Protein AF-A0A388NPX2-F1 (afdb_monomer)

Radius of gyration: 22.0 Å; Cα contacts (8 Å, |Δi|>4): 100; chains: 1; bounding box: 51×42×53 Å

pLDDT: mean 92.97, std 11.71, range [46.03, 98.62]

Mean predicted aligned error: 5.59 Å

Structure (mmCIF, N/CA/C/O backbone):
data_AF-A0A388NPX2-F1
#
_entry.id   AF-A0A388NPX2-F1
#
loop_
_atom_site.group_PDB
_atom_site.id
_atom_site.type_symbol
_atom_site.label_atom_id
_atom_site.label_alt_id
_atom_site.label_comp_id
_atom_site.label_asym_id
_atom_site.label_entity_id
_atom_site.label_seq_id
_atom_site.pdbx_PDB_ins_code
_atom_site.Cartn_x
_atom_site.Cartn_y
_atom_site.Cartn_z
_atom_site.occupancy
_atom_site.B_iso_or_equiv
_atom_site.auth_seq_id
_atom_site.auth_comp_id
_atom_site.auth_asym_id
_atom_site.auth_atom_id
_atom_site.pdbx_PDB_model_num
ATOM 1 N N . MET A 1 1 ? 9.042 -0.544 -9.338 1.00 47.56 1 MET A N 1
ATOM 2 C CA . MET A 1 1 ? 9.458 0.634 -10.105 1.00 47.56 1 MET A CA 1
ATOM 3 C C . MET A 1 1 ? 9.085 1.905 -9.338 1.00 47.56 1 MET A C 1
ATOM 5 O O . MET A 1 1 ? 7.945 2.338 -9.396 1.00 47.56 1 MET A O 1
ATOM 9 N N . GLY A 1 2 ? 10.019 2.523 -8.603 1.00 46.03 2 GLY A N 1
ATOM 10 C CA . GLY A 1 2 ? 9.778 3.854 -8.031 1.00 46.03 2 GLY A CA 1
ATOM 11 C C . GLY A 1 2 ? 9.658 4.872 -9.164 1.00 46.03 2 GLY A C 1
ATOM 12 O O . GLY A 1 2 ? 10.669 5.270 -9.733 1.00 46.03 2 GLY A O 1
ATOM 13 N N . ALA A 1 3 ? 8.434 5.226 -9.555 1.00 52.19 3 ALA A N 1
ATOM 14 C CA . ALA A 1 3 ? 8.200 6.107 -10.690 1.00 52.19 3 ALA A CA 1
ATOM 15 C C . ALA A 1 3 ? 8.888 7.461 -10.465 1.00 52.19 3 ALA A C 1
ATOM 17 O O . ALA A 1 3 ? 8.664 8.119 -9.443 1.00 52.19 3 ALA A O 1
ATOM 18 N N . VAL A 1 4 ? 9.705 7.904 -11.424 1.00 54.44 4 VAL A N 1
ATOM 19 C CA . VAL A 1 4 ? 10.151 9.298 -11.458 1.00 54.44 4 VAL A CA 1
ATOM 20 C C . VAL A 1 4 ? 8.916 10.187 -11.496 1.00 54.44 4 VAL A C 1
ATOM 22 O O . VAL A 1 4 ? 8.100 10.118 -12.415 1.00 54.44 4 VAL A O 1
ATOM 25 N N . ARG A 1 5 ? 8.740 10.959 -10.418 1.00 55.62 5 ARG A N 1
ATOM 26 C CA . ARG A 1 5 ? 7.514 11.707 -10.150 1.00 55.62 5 ARG A CA 1
ATOM 27 C C . ARG A 1 5 ? 7.405 12.854 -11.144 1.00 55.62 5 ARG A C 1
ATOM 29 O O . ARG A 1 5 ? 8.142 13.829 -11.062 1.00 55.62 5 ARG A O 1
ATOM 36 N N . SER A 1 6 ? 6.443 12.744 -12.050 1.00 64.62 6 SER A N 1
ATOM 37 C CA . SER A 1 6 ? 6.045 13.804 -12.97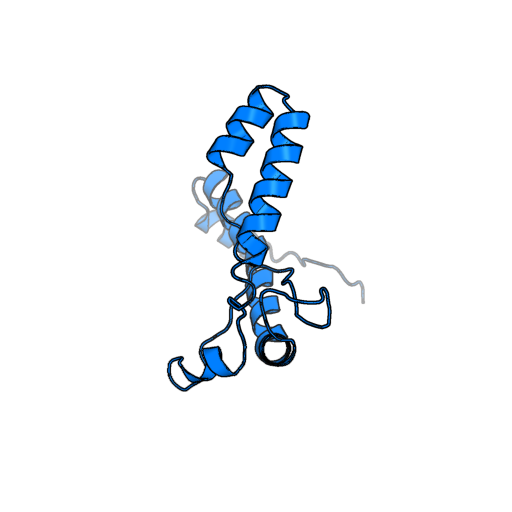5 1.00 64.62 6 SER A CA 1
ATOM 38 C C . SER A 1 6 ? 5.010 14.762 -12.378 1.00 64.62 6 SER A C 1
ATOM 40 O O . SER A 1 6 ? 4.482 15.606 -13.093 1.00 64.62 6 SER A O 1
ATOM 42 N N . ASP A 1 7 ? 4.717 14.642 -11.081 1.00 66.56 7 ASP A N 1
ATOM 43 C CA . ASP A 1 7 ? 3.504 15.156 -10.434 1.00 66.56 7 ASP A CA 1
ATOM 44 C C . ASP A 1 7 ? 3.234 16.652 -10.698 1.00 66.56 7 ASP A C 1
ATOM 46 O O . ASP A 1 7 ? 2.123 17.032 -11.071 1.00 66.56 7 ASP A O 1
ATOM 50 N N . GLY A 1 8 ? 4.274 17.495 -10.648 1.00 82.44 8 GLY A N 1
ATOM 51 C CA . GLY A 1 8 ? 4.169 18.920 -10.994 1.00 82.44 8 GLY A CA 1
ATOM 52 C C . GLY A 1 8 ? 3.805 19.162 -12.466 1.00 82.44 8 GLY A C 1
ATOM 53 O O . GLY A 1 8 ? 2.781 19.777 -12.759 1.00 82.44 8 GLY A O 1
ATOM 54 N N . ARG A 1 9 ? 4.592 18.606 -13.402 1.00 90.44 9 ARG A N 1
ATOM 55 C CA . ARG A 1 9 ? 4.355 18.731 -14.856 1.00 90.44 9 ARG A CA 1
ATOM 56 C C . ARG A 1 9 ? 3.014 18.120 -15.266 1.00 90.44 9 ARG A C 1
ATOM 58 O O . ARG A 1 9 ? 2.281 18.707 -16.055 1.00 90.44 9 ARG A O 1
ATOM 65 N N . ARG A 1 10 ? 2.661 16.960 -14.710 1.00 92.19 10 ARG A N 1
ATOM 66 C CA . ARG A 1 10 ? 1.390 16.283 -14.983 1.00 92.19 10 ARG A CA 1
ATOM 67 C C . ARG A 1 10 ? 0.206 17.122 -14.508 1.00 92.19 10 ARG A C 1
ATOM 69 O O . ARG A 1 10 ? -0.778 17.219 -15.231 1.00 92.19 10 ARG A O 1
ATOM 76 N N . THR A 1 11 ? 0.301 17.745 -13.332 1.00 92.12 11 THR A N 1
ATOM 77 C CA . THR A 1 11 ? -0.750 18.631 -12.807 1.00 92.12 11 THR A CA 1
ATOM 78 C C . THR A 1 11 ? -0.966 19.846 -13.707 1.00 92.12 11 THR A C 1
ATOM 80 O O . THR A 1 11 ? -2.108 20.208 -13.979 1.00 92.12 11 THR A O 1
ATOM 83 N N . GLU A 1 12 ? 0.106 20.469 -14.199 1.00 94.25 12 GLU A N 1
ATOM 84 C CA . GLU A 1 12 ? 0.007 21.602 -15.127 1.00 94.25 12 GLU A CA 1
ATOM 85 C C . GLU A 1 12 ? -0.653 21.217 -16.452 1.00 94.25 12 GLU A C 1
ATOM 87 O O . GLU A 1 12 ? -1.536 21.934 -16.919 1.00 94.25 12 GLU A O 1
ATOM 92 N N . LEU A 1 13 ? -0.255 20.084 -17.038 1.00 95.25 13 LEU A N 1
ATOM 93 C CA . LEU A 1 13 ? -0.843 19.580 -18.280 1.00 95.25 13 LEU A CA 1
ATOM 94 C C . LEU A 1 13 ? -2.316 19.206 -18.089 1.00 95.25 13 LEU A C 1
ATOM 96 O O . LEU A 1 13 ? -3.151 19.574 -18.908 1.00 95.25 13 LEU A O 1
ATOM 100 N N . LEU A 1 14 ? -2.654 18.563 -16.965 1.00 94.25 14 LEU A N 1
ATOM 101 C CA . LEU A 1 14 ? -4.034 18.216 -16.627 1.00 94.25 14 LEU A CA 1
ATOM 102 C C . LEU A 1 14 ? -4.914 19.460 -16.457 1.00 94.25 14 LEU A C 1
ATOM 104 O O . LEU A 1 14 ? -6.032 19.489 -16.953 1.00 94.25 14 LEU A O 1
ATOM 108 N N . ARG A 1 15 ? -4.413 20.514 -15.798 1.00 95.56 15 ARG A N 1
ATOM 109 C CA . ARG A 1 15 ? -5.142 21.789 -15.651 1.00 95.56 15 ARG A CA 1
ATOM 110 C C . ARG A 1 15 ? -5.381 22.505 -16.980 1.00 95.56 15 ARG A C 1
ATOM 112 O O . ARG A 1 15 ? -6.292 23.322 -17.058 1.00 95.56 15 ARG A O 1
ATOM 119 N N . LYS A 1 16 ? -4.554 22.230 -17.990 1.00 97.06 16 LYS A N 1
ATOM 120 C CA . LYS A 1 16 ? -4.680 22.759 -19.354 1.00 97.06 16 LYS A CA 1
ATOM 121 C C . LYS A 1 16 ? -5.488 21.846 -20.282 1.00 97.06 16 LYS A C 1
ATOM 123 O O . LYS A 1 16 ? -5.598 22.170 -21.457 1.00 97.06 16 LYS A O 1
ATOM 128 N N . ASP A 1 17 ? -6.009 20.728 -19.772 1.00 96.81 17 ASP A N 1
ATOM 129 C CA . ASP A 1 17 ? -6.677 19.681 -20.557 1.00 96.81 17 ASP A CA 1
ATOM 130 C C . ASP A 1 17 ? -5.800 19.122 -21.704 1.00 96.81 17 ASP A C 1
ATOM 132 O O . ASP A 1 17 ? -6.275 18.665 -22.742 1.00 96.81 17 ASP A O 1
ATOM 136 N N . ASP A 1 18 ? -4.471 19.160 -21.528 1.00 97.31 18 ASP A N 1
ATOM 137 C CA . ASP A 1 18 ? -3.505 18.747 -22.547 1.00 97.31 18 ASP A CA 1
ATOM 138 C C . ASP A 1 18 ? -3.226 17.239 -22.476 1.00 97.31 18 ASP A C 1
ATOM 140 O O . ASP A 1 18 ? -2.218 16.765 -21.938 1.00 97.31 18 ASP A O 1
ATOM 144 N N . HIS A 1 19 ? -4.144 16.460 -23.043 1.00 95.69 19 HIS A N 1
ATOM 145 C CA . HIS A 1 19 ? -4.017 15.005 -23.115 1.00 95.69 19 HIS A CA 1
ATOM 146 C C . HIS A 1 19 ? -2.814 14.536 -23.947 1.00 95.69 19 HIS A C 1
ATOM 148 O O . HIS A 1 19 ? -2.214 13.502 -23.638 1.00 95.69 19 HIS A O 1
ATOM 154 N N . ALA A 1 20 ? -2.439 15.283 -24.990 1.00 97.31 20 ALA A N 1
ATOM 155 C CA . ALA A 1 20 ? -1.292 14.944 -25.829 1.00 97.31 20 ALA A CA 1
ATOM 156 C C . ALA A 1 20 ? 0.020 15.108 -25.049 1.00 97.31 20 ALA A C 1
ATOM 158 O O . ALA A 1 20 ? 0.867 14.209 -25.058 1.00 97.31 20 ALA A O 1
ATOM 159 N N . GLY A 1 21 ? 0.147 16.210 -24.309 1.00 95.75 21 GLY A N 1
ATOM 160 C CA . GLY A 1 21 ? 1.261 16.467 -23.409 1.00 95.75 21 GLY A CA 1
ATOM 161 C C . GLY A 1 21 ? 1.378 15.412 -22.312 1.00 95.75 21 GLY A C 1
ATOM 162 O O . GLY A 1 21 ? 2.481 14.928 -22.055 1.00 95.75 21 GLY A O 1
ATOM 163 N N . ILE A 1 22 ? 0.260 14.987 -21.706 1.00 95.62 22 ILE A N 1
ATOM 164 C CA . ILE A 1 22 ? 0.258 13.907 -20.700 1.00 95.62 22 ILE A CA 1
ATOM 165 C C . ILE A 1 22 ? 0.788 12.606 -21.305 1.00 95.62 22 ILE A C 1
ATOM 167 O O . ILE A 1 22 ? 1.674 11.984 -20.722 1.00 95.62 22 ILE A O 1
ATOM 171 N N . LYS A 1 23 ? 0.319 12.221 -22.497 1.00 95.81 23 LYS A N 1
ATOM 172 C CA . LYS A 1 23 ? 0.788 11.001 -23.166 1.00 95.81 23 LYS A CA 1
ATOM 173 C C . LYS A 1 23 ? 2.285 11.061 -23.479 1.00 95.81 23 LYS A C 1
ATOM 175 O O . LYS A 1 23 ? 2.992 10.074 -23.287 1.00 95.81 23 LYS A O 1
ATOM 180 N N . SER A 1 24 ? 2.780 12.212 -23.935 1.00 96.12 24 SER A N 1
ATOM 181 C CA . SER A 1 24 ? 4.213 12.410 -24.186 1.00 96.12 24 SER A CA 1
ATOM 182 C C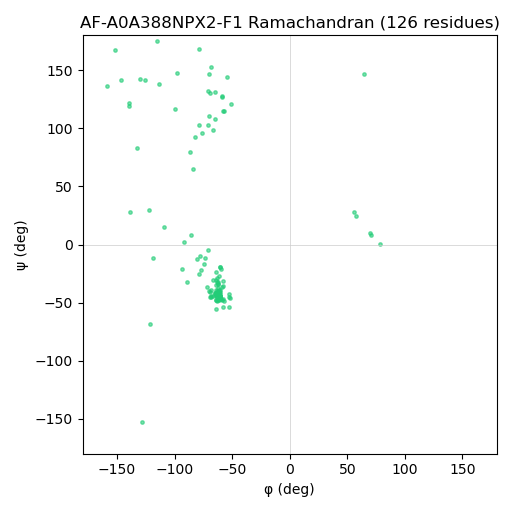 . SER A 1 24 ? 5.034 12.307 -22.898 1.00 96.12 24 SER A C 1
ATOM 184 O O . SER A 1 24 ? 6.078 11.656 -22.880 1.00 96.12 24 SER A O 1
ATOM 186 N N . LEU A 1 25 ? 4.553 12.919 -21.815 1.00 95.06 25 LEU A N 1
ATOM 187 C CA . LEU A 1 25 ? 5.183 12.868 -20.499 1.00 95.06 25 LEU A CA 1
ATOM 188 C C . LEU A 1 25 ? 5.221 11.439 -19.942 1.00 95.06 25 LEU A C 1
ATOM 190 O O . LEU A 1 25 ? 6.230 11.026 -19.378 1.00 95.06 25 LEU A O 1
ATOM 194 N N . GLU A 1 26 ? 4.155 10.660 -20.125 1.00 94.38 26 GLU A N 1
ATOM 195 C CA . GLU A 1 26 ? 4.117 9.253 -19.716 1.00 94.38 26 GLU A CA 1
ATOM 196 C C . GLU A 1 26 ? 5.181 8.417 -20.439 1.00 94.38 26 GLU A C 1
ATOM 198 O O . GLU A 1 26 ? 5.871 7.627 -19.794 1.00 94.38 26 GLU A O 1
ATOM 203 N N . GLN A 1 27 ? 5.382 8.622 -21.747 1.00 95.62 27 GLN A N 1
ATOM 204 C CA . GLN A 1 27 ? 6.441 7.931 -22.496 1.00 95.62 27 GLN A CA 1
ATOM 205 C C . GLN A 1 27 ? 7.844 8.313 -22.006 1.00 95.62 27 GLN A C 1
ATOM 207 O O . GLN A 1 27 ? 8.694 7.438 -21.832 1.00 95.62 27 GLN A O 1
ATOM 212 N N . GLU A 1 28 ? 8.075 9.598 -21.724 1.00 94.81 28 GLU A N 1
ATOM 213 C CA . GLU A 1 28 ? 9.326 10.089 -21.130 1.00 94.81 28 GLU A CA 1
ATOM 214 C C . GLU A 1 28 ? 9.598 9.406 -19.777 1.00 94.81 28 GLU A C 1
ATOM 216 O O . GLU A 1 28 ? 10.690 8.881 -19.539 1.00 94.81 28 GLU A O 1
ATOM 221 N N . CYS A 1 29 ? 8.585 9.341 -18.908 1.00 94.38 29 CYS A N 1
ATOM 222 C CA . CYS A 1 29 ? 8.681 8.684 -17.609 1.00 94.38 29 CYS A CA 1
ATOM 223 C C . CYS A 1 29 ? 8.961 7.182 -17.731 1.00 94.38 29 CYS A C 1
ATOM 225 O O . CYS A 1 29 ? 9.813 6.668 -17.007 1.00 94.38 29 CYS A O 1
ATOM 227 N N . LEU A 1 30 ? 8.286 6.475 -18.643 1.00 93.12 30 LEU A N 1
ATOM 228 C CA . LEU A 1 30 ? 8.515 5.047 -18.879 1.00 93.12 30 LEU A CA 1
ATOM 229 C C . LEU A 1 30 ? 9.949 4.777 -19.347 1.00 93.12 30 LEU A C 1
ATOM 231 O O . LEU A 1 30 ? 10.624 3.914 -18.782 1.00 93.12 30 LEU A O 1
ATOM 235 N N . ALA A 1 31 ? 10.435 5.548 -20.323 1.00 94.44 31 ALA A N 1
ATOM 236 C CA . ALA A 1 31 ? 11.801 5.433 -20.825 1.00 94.44 31 ALA A CA 1
ATOM 237 C C . ALA A 1 31 ? 12.833 5.700 -19.722 1.00 94.44 31 ALA A C 1
ATOM 239 O O . ALA A 1 31 ? 13.829 4.984 -19.605 1.00 94.44 31 ALA A O 1
ATOM 240 N N . ASN A 1 32 ? 12.583 6.696 -18.871 1.00 93.56 32 ASN A N 1
ATOM 241 C CA . ASN A 1 32 ? 13.480 6.989 -17.768 1.00 93.56 32 ASN A CA 1
ATOM 242 C C . ASN A 1 32 ? 13.460 5.897 -16.684 1.00 93.56 32 ASN A C 1
ATOM 244 O O . ASN A 1 32 ? 14.522 5.464 -16.242 1.00 93.56 32 ASN A O 1
ATOM 248 N N . ASN A 1 33 ? 12.282 5.412 -16.284 1.00 92.62 33 ASN A N 1
ATOM 249 C CA . ASN A 1 33 ? 12.152 4.357 -15.275 1.00 92.62 33 ASN A CA 1
ATOM 250 C C . ASN A 1 33 ? 12.819 3.045 -15.729 1.00 92.62 33 ASN A C 1
ATOM 252 O O . ASN A 1 33 ? 13.433 2.350 -14.919 1.00 92.62 33 ASN A O 1
ATOM 256 N N . ALA A 1 34 ? 12.784 2.742 -17.032 1.00 93.19 34 ALA A N 1
ATOM 257 C CA . ALA A 1 34 ? 13.433 1.565 -17.608 1.00 93.19 34 ALA A CA 1
ATOM 258 C C . ALA A 1 34 ? 14.964 1.534 -17.415 1.00 93.19 34 ALA A C 1
ATOM 260 O O . ALA A 1 34 ? 15.561 0.460 -17.492 1.00 93.19 34 ALA A O 1
ATOM 261 N N . ARG A 1 35 ? 15.604 2.676 -17.128 1.00 94.81 35 ARG A N 1
ATOM 262 C CA . ARG A 1 35 ? 17.047 2.765 -16.833 1.00 94.81 35 ARG A CA 1
ATOM 263 C C . ARG A 1 35 ? 17.411 2.233 -15.443 1.00 94.81 35 ARG A C 1
ATOM 265 O O . ARG A 1 35 ? 18.580 1.962 -15.196 1.00 94.81 35 ARG A O 1
ATOM 272 N N . PHE A 1 36 ? 16.430 2.086 -14.552 1.00 94.88 36 PHE A N 1
ATOM 273 C CA . PHE A 1 36 ? 16.623 1.754 -13.135 1.00 94.88 36 PHE A CA 1
ATOM 274 C C . PHE A 1 36 ? 15.895 0.468 -12.728 1.00 94.88 36 PHE A C 1
ATOM 276 O O . PHE A 1 36 ? 15.476 0.310 -11.586 1.00 94.88 36 PHE A O 1
ATOM 283 N N . LYS A 1 37 ? 15.733 -0.479 -13.658 1.00 93.06 37 LYS A N 1
ATOM 284 C CA . LYS A 1 37 ? 15.068 -1.771 -13.400 1.00 93.06 37 LYS A CA 1
ATOM 285 C C . LYS A 1 37 ? 15.739 -2.612 -12.312 1.00 93.06 37 LYS A C 1
ATOM 287 O O . LYS A 1 37 ? 15.095 -3.459 -11.715 1.00 93.06 37 LYS A O 1
ATOM 292 N N . ASN A 1 38 ? 17.012 -2.353 -12.019 1.00 93.25 38 ASN A N 1
ATOM 293 C CA . ASN A 1 38 ? 17.739 -2.984 -10.919 1.00 93.25 38 ASN A CA 1
ATOM 294 C C . ASN A 1 38 ? 17.279 -2.516 -9.521 1.00 93.25 38 ASN A C 1
ATOM 296 O O . ASN A 1 38 ? 17.774 -3.030 -8.521 1.00 93.25 38 ASN A O 1
ATOM 300 N N . TRP A 1 39 ? 16.366 -1.543 -9.429 1.00 96.12 39 TRP A N 1
ATOM 301 C CA . TRP A 1 39 ? 15.771 -1.078 -8.173 1.00 96.12 39 TRP A CA 1
ATOM 302 C C . TRP A 1 39 ? 14.598 -1.973 -7.764 1.00 96.12 39 TRP A C 1
ATOM 304 O O . TRP A 1 39 ? 13.442 -1.549 -7.709 1.00 96.12 39 TRP A O 1
ATOM 314 N N . GLU A 1 40 ? 14.931 -3.224 -7.473 1.00 97.38 40 GLU A N 1
ATOM 315 C CA . GLU A 1 40 ? 14.019 -4.250 -6.983 1.00 97.38 40 GLU A CA 1
ATOM 316 C C . GLU A 1 40 ? 14.397 -4.632 -5.546 1.00 97.38 40 GLU A C 1
ATOM 318 O O . GLU A 1 40 ? 15.573 -4.798 -5.212 1.00 97.38 40 GLU A O 1
ATOM 323 N N . CYS A 1 41 ? 13.399 -4.807 -4.684 1.00 97.88 41 CYS A N 1
ATOM 324 C CA . CYS A 1 41 ? 13.578 -5.419 -3.377 1.00 97.88 41 CYS A CA 1
ATOM 325 C C . CYS A 1 41 ? 13.712 -6.942 -3.535 1.00 97.88 41 CYS A C 1
ATOM 327 O O . CYS A 1 41 ? 12.723 -7.666 -3.632 1.00 97.88 41 CYS A O 1
ATOM 329 N N . ASN A 1 42 ? 14.952 -7.426 -3.582 1.00 97.75 42 ASN A N 1
ATOM 330 C CA . ASN A 1 42 ? 15.275 -8.848 -3.703 1.00 97.75 42 ASN A CA 1
ATOM 331 C C . ASN A 1 42 ? 16.012 -9.379 -2.458 1.00 97.75 42 ASN A C 1
ATOM 333 O O . ASN A 1 42 ? 16.381 -8.625 -1.553 1.00 97.75 42 ASN A O 1
ATOM 337 N N . ALA A 1 43 ? 16.266 -10.690 -2.416 1.00 97.19 43 ALA A N 1
ATOM 338 C CA . ALA A 1 43 ? 16.959 -11.338 -1.301 1.00 97.19 43 ALA A CA 1
ATOM 339 C C . ALA A 1 43 ? 18.364 -10.763 -1.024 1.00 97.19 43 ALA A C 1
ATOM 341 O O . ALA A 1 43 ? 18.809 -10.745 0.123 1.00 97.19 43 ALA A O 1
ATOM 342 N N . GLY A 1 44 ? 19.069 -10.277 -2.052 1.00 97.38 44 GLY A N 1
ATOM 343 C CA . GLY A 1 44 ? 20.344 -9.573 -1.906 1.00 97.38 44 GLY A CA 1
ATOM 344 C C . GLY A 1 44 ? 20.201 -8.290 -1.100 1.00 97.38 44 GLY A C 1
ATOM 345 O O . GLY A 1 44 ? 20.939 -8.098 -0.135 1.00 97.38 44 GLY A O 1
ATOM 346 N N . ASN A 1 45 ? 19.206 -7.470 -1.433 1.00 96.94 45 ASN A N 1
ATOM 347 C CA . ASN A 1 45 ? 18.888 -6.253 -0.693 1.00 96.94 45 ASN A CA 1
ATOM 348 C C . ASN A 1 45 ? 18.495 -6.576 0.756 1.00 96.94 45 ASN A C 1
ATOM 350 O O . ASN A 1 45 ? 18.986 -5.930 1.680 1.00 96.94 45 ASN A O 1
ATOM 354 N N . MET A 1 46 ? 17.663 -7.604 0.969 1.00 98.12 46 MET A N 1
ATOM 355 C CA . MET A 1 46 ? 17.202 -7.988 2.309 1.00 98.12 46 MET A CA 1
ATOM 356 C C . MET A 1 46 ? 18.351 -8.416 3.229 1.00 98.12 46 MET A C 1
ATOM 358 O O . MET A 1 46 ? 18.362 -8.030 4.397 1.00 98.12 46 MET A O 1
ATOM 362 N N . ARG A 1 47 ? 19.374 -9.112 2.710 1.00 98.06 47 ARG A N 1
ATOM 363 C CA . ARG A 1 47 ? 20.569 -9.498 3.489 1.00 98.06 47 ARG A CA 1
ATOM 364 C C . ARG A 1 47 ? 21.366 -8.313 4.036 1.00 98.06 47 ARG A C 1
ATOM 366 O O . ARG A 1 47 ? 22.026 -8.462 5.058 1.00 98.06 47 ARG A O 1
ATOM 373 N N . LEU A 1 48 ? 21.311 -7.155 3.377 1.00 98.19 48 LEU A N 1
ATOM 374 C CA . LEU A 1 48 ? 22.006 -5.940 3.820 1.00 98.19 48 LEU A CA 1
ATOM 375 C C . LEU A 1 48 ? 21.282 -5.227 4.971 1.00 98.19 48 LEU A C 1
ATOM 377 O O . LEU A 1 48 ? 21.813 -4.283 5.554 1.00 98.19 48 LEU A O 1
ATOM 381 N N . THR A 1 49 ? 20.060 -5.648 5.289 1.00 98.38 49 THR A N 1
ATOM 382 C CA . THR A 1 49 ? 19.265 -5.046 6.357 1.00 98.38 49 THR A CA 1
ATOM 383 C C . THR A 1 49 ? 19.703 -5.541 7.737 1.00 98.38 49 THR A C 1
ATOM 385 O O . THR A 1 49 ? 20.461 -6.503 7.873 1.00 98.38 49 THR A O 1
ATOM 388 N N . LYS A 1 50 ? 19.224 -4.889 8.804 1.00 97.88 50 LYS A N 1
ATOM 389 C CA . LYS A 1 50 ? 19.532 -5.292 10.182 1.00 97.88 50 LYS A CA 1
ATOM 390 C C . LYS A 1 50 ? 19.093 -6.741 10.421 1.00 97.88 50 LYS A C 1
ATOM 392 O O . LYS A 1 50 ? 17.905 -7.044 10.391 1.00 97.88 50 LYS A O 1
ATOM 397 N N . GLY A 1 51 ? 20.068 -7.614 10.669 1.00 97.06 51 GLY A N 1
ATOM 398 C CA . GLY A 1 51 ? 19.839 -9.047 10.862 1.00 97.06 51 GLY A CA 1
ATOM 399 C C . GLY A 1 51 ? 19.409 -9.800 9.600 1.00 97.06 51 GLY A C 1
ATOM 400 O O . GLY A 1 51 ? 19.006 -10.947 9.722 1.00 97.06 51 GLY A O 1
ATOM 401 N N . GLY A 1 52 ? 19.467 -9.180 8.414 1.00 97.19 52 GLY A N 1
ATOM 402 C CA . GLY A 1 52 ? 19.015 -9.778 7.152 1.00 97.19 52 GLY A CA 1
ATOM 403 C C . GLY A 1 52 ? 17.494 -9.934 7.020 1.00 97.19 52 GLY A C 1
ATOM 404 O O . GLY A 1 52 ? 17.022 -10.578 6.087 1.00 97.19 52 GLY A O 1
ATOM 405 N N . GLU A 1 53 ? 16.734 -9.372 7.961 1.00 96.69 53 GLU A N 1
ATOM 406 C CA . GLU A 1 53 ? 15.338 -9.728 8.236 1.00 96.69 53 GLU A CA 1
ATOM 407 C C . GLU A 1 53 ? 14.470 -8.489 8.507 1.00 96.69 53 GLU A C 1
ATOM 409 O O . GLU A 1 53 ? 13.494 -8.556 9.258 1.00 96.69 53 GLU A O 1
ATOM 414 N N . ALA A 1 54 ? 14.817 -7.326 7.942 1.00 98.00 54 ALA A N 1
ATOM 415 C CA . ALA A 1 54 ? 13.974 -6.144 8.106 1.00 98.00 54 ALA A CA 1
ATOM 416 C C . ALA A 1 54 ? 12.532 -6.419 7.662 1.00 98.00 54 ALA A C 1
ATOM 418 O O . ALA A 1 54 ? 12.279 -7.134 6.695 1.00 98.00 54 ALA A O 1
ATOM 419 N N . LEU A 1 55 ? 11.580 -5.818 8.373 1.00 97.88 55 LEU A N 1
ATOM 420 C CA . LEU A 1 55 ? 10.172 -5.913 8.026 1.00 97.88 55 LEU A CA 1
ATOM 421 C C . LEU A 1 55 ? 9.931 -5.223 6.679 1.00 97.88 55 LEU A C 1
ATOM 423 O O . LEU A 1 55 ? 9.969 -3.996 6.592 1.00 97.88 55 LEU A O 1
ATOM 427 N N . TYR A 1 56 ? 9.675 -6.015 5.641 1.00 98.25 56 TYR A N 1
ATOM 428 C CA . TYR A 1 56 ? 9.207 -5.491 4.366 1.00 98.25 56 TYR A CA 1
ATOM 429 C C . TYR A 1 56 ? 7.774 -4.959 4.524 1.00 98.25 56 TYR A C 1
ATOM 431 O O . TYR A 1 56 ? 6.907 -5.651 5.061 1.00 98.25 56 TYR A O 1
ATOM 439 N N . MET A 1 57 ? 7.541 -3.730 4.061 1.00 98.19 57 MET A N 1
ATOM 440 C CA . MET A 1 57 ? 6.241 -3.052 4.074 1.00 98.19 57 MET A CA 1
ATOM 441 C C . MET A 1 57 ? 5.896 -2.588 2.661 1.00 98.19 57 MET A C 1
ATOM 443 O O . MET A 1 57 ? 6.775 -2.125 1.928 1.00 98.19 57 MET A O 1
ATOM 447 N N . HIS A 1 58 ? 4.624 -2.694 2.289 1.00 98.19 58 HIS A N 1
ATOM 448 C CA . HIS A 1 58 ? 4.124 -2.229 0.999 1.00 98.19 58 HIS A CA 1
ATOM 449 C C . HIS A 1 58 ? 2.614 -2.001 1.058 1.00 98.19 58 HIS A C 1
ATOM 451 O O . HIS A 1 58 ? 1.861 -2.845 1.536 1.00 98.19 58 HIS A O 1
ATOM 457 N N . CYS A 1 59 ? 2.143 -0.891 0.487 1.00 95.81 59 CYS A N 1
ATOM 458 C CA . CYS A 1 59 ? 0.755 -0.445 0.628 1.00 95.81 59 CYS A CA 1
ATOM 459 C C . CYS A 1 59 ? -0.286 -1.256 -0.166 1.00 95.81 59 CYS A C 1
ATOM 461 O O . CYS A 1 59 ? -1.480 -1.095 0.102 1.00 95.81 59 CYS A O 1
ATOM 463 N N . LEU A 1 60 ? 0.184 -2.114 -1.080 1.00 95.94 60 LEU A N 1
ATOM 464 C CA . LEU A 1 60 ? -0.557 -2.979 -2.008 1.00 95.94 60 LEU A CA 1
ATOM 465 C C . LEU A 1 60 ? -1.412 -2.234 -3.069 1.00 95.94 60 LEU A C 1
ATOM 467 O O . LEU A 1 60 ? -1.995 -1.190 -2.772 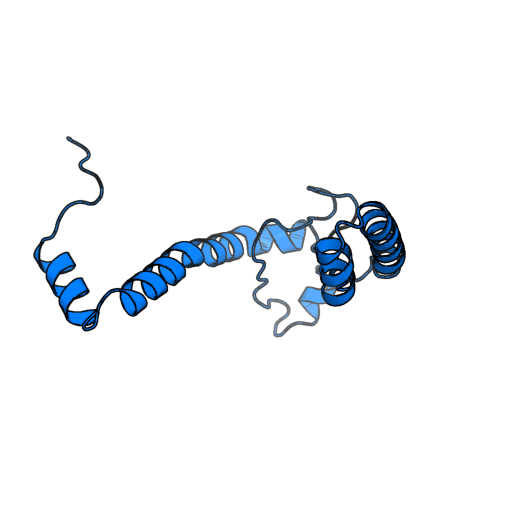1.00 95.94 60 LEU A O 1
ATOM 471 N N . PRO A 1 61 ? -1.551 -2.788 -4.294 1.00 96.62 61 PRO A N 1
ATOM 472 C CA . PRO A 1 61 ? -0.830 -3.956 -4.813 1.00 96.62 61 PRO A CA 1
ATOM 473 C C . PRO A 1 61 ? 0.660 -3.646 -5.033 1.00 96.62 61 PRO A C 1
ATOM 475 O O . PRO A 1 61 ? 1.032 -2.492 -5.205 1.00 96.62 61 PRO A O 1
ATOM 478 N N . ALA A 1 62 ? 1.507 -4.673 -4.961 1.00 96.81 62 ALA A N 1
ATOM 479 C CA . ALA A 1 62 ? 2.914 -4.576 -5.347 1.00 96.81 62 ALA A CA 1
ATOM 480 C C . ALA A 1 62 ? 3.099 -5.109 -6.772 1.00 96.81 62 ALA A C 1
ATOM 482 O O . ALA A 1 62 ? 2.424 -6.066 -7.170 1.00 96.81 62 ALA A O 1
ATOM 483 N N . ASP A 1 63 ? 4.046 -4.540 -7.510 1.00 97.75 63 ASP A N 1
ATOM 484 C CA . ASP A 1 63 ? 4.522 -5.120 -8.764 1.00 97.75 63 ASP A CA 1
ATOM 485 C C . ASP A 1 63 ? 5.507 -6.255 -8.446 1.00 97.75 63 ASP A C 1
ATOM 487 O O . ASP A 1 63 ? 6.656 -6.015 -8.077 1.00 97.75 63 ASP A O 1
ATOM 491 N N . ILE A 1 64 ? 5.061 -7.504 -8.550 1.00 98.25 64 ILE A N 1
ATOM 492 C CA . ILE A 1 64 ? 5.835 -8.684 -8.160 1.00 98.25 64 ILE A CA 1
ATOM 493 C C . ILE A 1 64 ? 6.456 -9.298 -9.413 1.00 98.25 64 ILE A C 1
ATOM 495 O O . ILE A 1 64 ? 5.740 -9.789 -10.297 1.00 98.25 64 ILE A O 1
ATOM 499 N N . SER A 1 65 ? 7.789 -9.308 -9.463 1.00 98.19 65 SER A N 1
ATOM 500 C CA . SER A 1 65 ? 8.543 -9.870 -10.585 1.00 98.19 65 SER A CA 1
ATOM 501 C C . SER A 1 65 ? 8.217 -11.350 -10.786 1.00 98.19 65 SER A C 1
ATOM 503 O O . SER A 1 65 ? 8.282 -12.153 -9.855 1.00 98.19 65 SER A O 1
ATOM 505 N N . GLY A 1 66 ? 7.864 -11.714 -12.019 1.00 97.69 66 GLY A N 1
ATOM 506 C CA . GLY A 1 66 ? 7.490 -13.075 -12.403 1.00 97.69 66 GLY A CA 1
ATOM 507 C C . GLY A 1 66 ? 6.064 -13.486 -12.020 1.00 97.69 66 GLY A C 1
ATOM 508 O O . GLY A 1 66 ? 5.676 -14.609 -12.328 1.00 97.69 66 GLY A O 1
ATOM 509 N N . VAL A 1 67 ? 5.281 -12.603 -11.385 1.00 97.69 67 VAL A N 1
ATOM 510 C CA . VAL A 1 67 ? 3.891 -12.882 -10.984 1.00 97.69 67 VAL A CA 1
ATOM 511 C C . VAL A 1 67 ? 2.922 -11.889 -11.621 1.00 97.69 67 VAL A C 1
ATOM 513 O O . VAL A 1 67 ? 2.140 -12.281 -12.483 1.00 97.69 67 VAL A O 1
ATOM 516 N N . SER A 1 68 ? 2.962 -10.610 -11.228 1.00 96.75 68 SER A N 1
ATOM 517 C CA . SER A 1 68 ? 2.074 -9.579 -11.795 1.00 96.75 68 SER A CA 1
ATOM 518 C C . SER A 1 68 ? 2.707 -8.831 -12.968 1.00 96.75 68 SER A C 1
ATOM 520 O O . SER A 1 68 ? 1.994 -8.276 -13.803 1.00 96.75 68 SER A O 1
ATOM 522 N N . CYS A 1 69 ? 4.037 -8.848 -13.077 1.00 96.12 69 CYS A N 1
ATOM 523 C CA . CYS A 1 69 ? 4.777 -8.246 -14.179 1.00 96.12 69 CYS A CA 1
ATOM 524 C C . CYS A 1 69 ? 6.113 -8.970 -14.415 1.00 96.12 69 CYS A C 1
ATOM 526 O O . CYS A 1 69 ? 6.557 -9.785 -13.608 1.00 96.12 69 CYS A O 1
ATOM 528 N N . LYS A 1 70 ? 6.770 -8.690 -15.548 1.00 96.50 70 LYS A N 1
ATOM 529 C CA . LYS A 1 70 ? 8.071 -9.299 -15.879 1.00 96.50 70 LYS A CA 1
ATOM 530 C C . LYS A 1 70 ? 9.185 -8.836 -14.930 1.00 96.50 70 LYS A C 1
ATOM 532 O O . LYS A 1 70 ? 9.991 -9.651 -14.502 1.00 96.50 70 LYS A O 1
ATOM 537 N N . GLU A 1 71 ? 9.230 -7.537 -14.644 1.00 96.12 71 GLU A N 1
ATOM 538 C CA . GLU A 1 71 ? 10.231 -6.869 -13.804 1.00 96.12 71 GLU A CA 1
ATOM 539 C C . GLU A 1 71 ? 9.495 -5.830 -12.946 1.00 96.12 71 GLU A C 1
ATOM 541 O O . GLU A 1 71 ? 8.814 -4.962 -13.500 1.00 96.12 71 GLU A O 1
ATOM 546 N N . GLY A 1 72 ? 9.593 -5.941 -11.620 1.00 96.12 72 GLY A N 1
ATOM 547 C CA . GLY A 1 72 ? 8.729 -5.235 -10.675 1.00 96.12 72 GLY A CA 1
ATOM 548 C C . GLY A 1 72 ? 9.451 -4.459 -9.571 1.00 96.12 72 GLY A C 1
ATOM 549 O O . GLY A 1 72 ? 10.546 -3.927 -9.734 1.00 96.12 72 GLY A O 1
ATOM 550 N N . GLU A 1 73 ? 8.761 -4.302 -8.448 1.00 97.88 73 GLU A N 1
ATOM 551 C CA . GLU A 1 73 ? 9.212 -3.657 -7.211 1.00 97.88 73 GLU A CA 1
ATOM 552 C C . GLU A 1 73 ? 9.892 -4.627 -6.253 1.00 97.88 73 GLU A C 1
ATOM 554 O O . GLU A 1 73 ? 10.775 -4.220 -5.498 1.00 97.88 73 GLU A O 1
ATOM 559 N N . VAL A 1 74 ? 9.460 -5.887 -6.251 1.00 98.31 74 VAL A N 1
ATOM 560 C CA . VAL A 1 74 ? 9.851 -6.890 -5.263 1.00 98.31 74 VAL A CA 1
ATOM 561 C C . VAL A 1 74 ? 9.909 -8.275 -5.902 1.00 98.31 74 VAL A C 1
ATOM 563 O O . VAL A 1 74 ? 9.062 -8.633 -6.727 1.00 98.31 74 VAL A O 1
ATOM 566 N N . ALA A 1 75 ?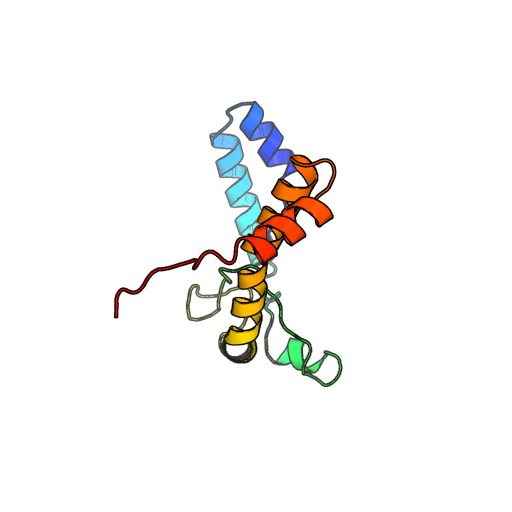 10.900 -9.063 -5.494 1.00 98.44 75 ALA A N 1
ATOM 567 C CA . ALA A 1 75 ? 11.014 -10.454 -5.900 1.00 98.44 75 ALA A CA 1
ATOM 568 C C . ALA A 1 75 ? 9.917 -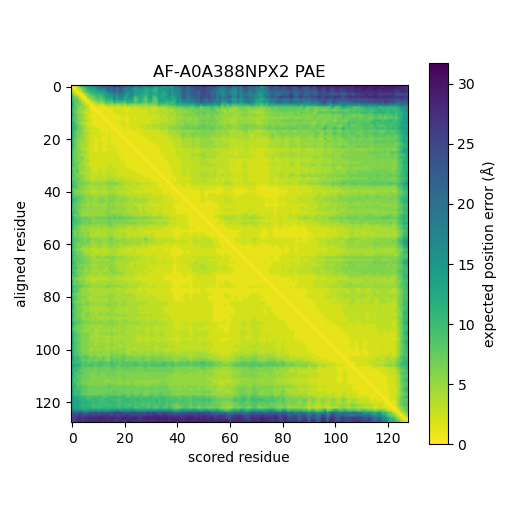11.308 -5.238 1.00 98.44 75 ALA A C 1
ATOM 570 O O . ALA A 1 75 ? 9.508 -11.055 -4.100 1.00 98.44 75 ALA A O 1
ATOM 571 N N . ALA A 1 76 ? 9.440 -12.339 -5.938 1.00 98.38 76 ALA A N 1
ATOM 572 C CA . ALA A 1 76 ? 8.327 -13.167 -5.471 1.00 98.38 76 ALA A CA 1
ATOM 573 C C . ALA A 1 76 ? 8.590 -13.849 -4.112 1.00 98.38 76 ALA A C 1
ATOM 575 O O . ALA A 1 76 ? 7.685 -13.938 -3.286 1.00 98.38 76 ALA A O 1
ATOM 576 N N . ASP A 1 77 ? 9.824 -14.287 -3.856 1.00 97.94 77 ASP A N 1
ATOM 577 C CA . ASP A 1 77 ? 10.236 -14.937 -2.607 1.00 97.94 77 ASP A CA 1
ATOM 578 C C . ASP A 1 77 ? 10.254 -13.967 -1.414 1.00 97.94 77 ASP A C 1
ATOM 580 O O . ASP A 1 77 ? 9.784 -14.306 -0.324 1.00 97.94 77 ASP A O 1
ATOM 584 N N . VAL A 1 78 ? 10.737 -12.739 -1.627 1.00 98.25 78 VAL A N 1
ATOM 585 C CA . VAL A 1 78 ? 10.684 -11.668 -0.625 1.00 98.25 78 VAL A CA 1
ATOM 586 C C . VAL A 1 78 ? 9.233 -11.313 -0.321 1.00 98.25 78 VAL A C 1
ATOM 588 O O . VAL A 1 78 ? 8.857 -11.263 0.849 1.00 98.25 78 VAL A O 1
ATOM 591 N N . PHE A 1 79 ? 8.397 -11.116 -1.344 1.00 98.44 79 PHE A N 1
ATOM 592 C CA . PHE A 1 79 ? 6.989 -10.792 -1.121 1.00 98.44 79 PHE A CA 1
ATOM 593 C C . PHE A 1 79 ? 6.262 -11.911 -0.369 1.00 98.44 79 PHE A C 1
ATOM 595 O O . PHE A 1 79 ? 5.573 -11.626 0.608 1.00 98.44 79 PHE A O 1
ATOM 602 N N . GLU A 1 80 ? 6.441 -13.177 -0.762 1.00 98.31 80 GLU A N 1
ATOM 603 C CA . GLU A 1 80 ? 5.748 -14.298 -0.117 1.00 98.31 80 GLU A CA 1
ATOM 604 C C . GLU A 1 80 ? 6.110 -14.414 1.367 1.00 98.31 80 GLU A C 1
ATOM 606 O O . GLU A 1 80 ? 5.225 -14.579 2.209 1.00 98.31 80 GLU A O 1
ATOM 611 N N . LYS A 1 81 ? 7.388 -14.222 1.716 1.00 98.12 81 LYS A N 1
ATOM 612 C CA . LYS A 1 81 ? 7.843 -14.223 3.112 1.00 98.12 81 LYS A CA 1
ATOM 613 C C . LYS A 1 81 ? 7.134 -13.174 3.978 1.00 98.12 81 LYS A C 1
ATOM 615 O O . LYS A 1 81 ? 6.851 -13.438 5.146 1.00 98.12 81 LYS A O 1
ATOM 620 N N . TYR A 1 82 ? 6.826 -12.002 3.419 1.00 98.38 82 TYR A N 1
ATOM 621 C CA . TYR A 1 82 ? 6.194 -10.885 4.136 1.00 98.38 82 TYR A CA 1
ATOM 622 C C . TYR A 1 82 ? 4.732 -10.633 3.728 1.00 98.38 82 TYR A C 1
ATOM 624 O O . TYR A 1 82 ? 4.139 -9.615 4.100 1.00 98.38 82 TYR A O 1
ATOM 632 N N . ARG A 1 83 ? 4.093 -11.582 3.034 1.00 98.06 83 ARG A N 1
ATOM 633 C CA . ARG A 1 83 ? 2.712 -11.452 2.553 1.00 98.06 83 ARG A CA 1
ATOM 634 C C . ARG A 1 83 ? 1.717 -11.216 3.689 1.00 98.06 83 ARG A C 1
ATOM 636 O O . ARG A 1 83 ? 0.914 -10.293 3.630 1.00 98.06 83 ARG A O 1
ATOM 643 N N . VAL A 1 84 ? 1.791 -12.006 4.762 1.00 98.31 84 VAL A N 1
ATOM 644 C CA . VAL A 1 84 ? 0.909 -11.828 5.931 1.00 98.31 84 VAL A CA 1
ATOM 645 C C . VAL A 1 84 ? 1.133 -10.467 6.615 1.00 98.31 84 VAL A C 1
ATOM 647 O O . VAL A 1 84 ? 0.146 -9.761 6.832 1.00 98.31 84 VAL A O 1
ATOM 650 N N . PRO A 1 85 ? 2.379 -10.040 6.910 1.00 98.25 85 PRO A N 1
ATOM 651 C CA . PRO A 1 85 ? 2.644 -8.688 7.398 1.00 98.25 85 PRO A CA 1
ATOM 652 C C . PRO A 1 85 ? 2.053 -7.559 6.542 1.00 98.25 85 PRO A C 1
ATOM 654 O O . PRO A 1 85 ? 1.408 -6.675 7.100 1.00 98.25 85 PRO A O 1
ATOM 657 N N . THR A 1 86 ? 2.191 -7.600 5.211 1.00 98.06 86 THR A N 1
ATOM 658 C CA . THR A 1 86 ? 1.622 -6.556 4.326 1.00 98.06 86 THR A CA 1
ATOM 659 C C . THR A 1 86 ? 0.088 -6.555 4.322 1.00 98.06 86 THR A C 1
ATOM 661 O O . THR A 1 86 ? -0.544 -5.503 4.214 1.00 98.06 86 THR A O 1
ATOM 664 N N . TYR A 1 87 ? -0.553 -7.711 4.519 1.00 98.19 87 TYR A N 1
ATOM 665 C CA . TYR A 1 87 ? -2.013 -7.785 4.659 1.00 98.19 87 TYR A CA 1
ATOM 666 C C . TYR A 1 87 ? -2.489 -7.180 5.980 1.00 98.19 87 TYR A C 1
ATOM 668 O O . TYR A 1 87 ? -3.489 -6.460 6.011 1.00 98.19 87 TYR A O 1
ATOM 676 N N . LEU A 1 88 ? -1.757 -7.432 7.068 1.00 98.19 88 LEU A N 1
ATOM 677 C CA . LEU A 1 88 ? -2.023 -6.799 8.358 1.00 98.19 88 LEU A CA 1
ATOM 678 C C . LEU A 1 88 ? -1.791 -5.284 8.289 1.00 98.19 88 LEU A C 1
ATOM 680 O O . LEU A 1 88 ? -2.628 -4.536 8.786 1.00 98.19 88 LEU A O 1
ATOM 684 N N . GLU A 1 89 ? -0.720 -4.830 7.625 1.00 98.38 89 GLU A N 1
ATOM 685 C CA . GLU A 1 89 ? -0.445 -3.412 7.342 1.00 98.38 89 GLU A CA 1
ATOM 686 C C . GLU A 1 89 ? -1.649 -2.742 6.659 1.00 98.38 89 GLU A C 1
ATOM 688 O O . GLU A 1 89 ? -2.187 -1.752 7.164 1.00 98.38 89 GLU A O 1
ATOM 693 N N . ALA A 1 90 ? -2.132 -3.314 5.550 1.00 97.56 90 ALA A N 1
ATOM 694 C CA . ALA A 1 90 ? -3.285 -2.790 4.822 1.00 97.56 90 ALA A CA 1
ATOM 695 C C . ALA A 1 90 ? -4.574 -2.800 5.666 1.00 97.56 90 ALA A C 1
ATOM 697 O O . ALA A 1 90 ? -5.383 -1.870 5.571 1.00 97.56 90 ALA A O 1
ATOM 698 N N . GLY A 1 91 ? -4.737 -3.802 6.537 1.00 97.56 91 GLY A N 1
ATOM 699 C CA . GLY A 1 91 ? -5.873 -3.946 7.449 1.00 97.56 91 GLY A CA 1
ATOM 700 C C . GLY A 1 91 ? -6.047 -2.795 8.446 1.00 97.56 91 GLY A C 1
ATOM 701 O O . GLY A 1 91 ? -7.153 -2.596 8.951 1.00 97.56 91 GLY A O 1
ATOM 702 N N . TRP A 1 92 ? -5.010 -1.989 8.697 1.00 98.31 92 TRP A N 1
ATOM 703 C CA . TRP A 1 92 ? -5.103 -0.811 9.566 1.00 98.31 92 TRP A CA 1
ATOM 704 C C . TRP A 1 92 ? -5.746 0.408 8.893 1.00 98.31 92 TRP A C 1
ATOM 706 O O . TRP A 1 92 ? -6.337 1.238 9.590 1.00 98.31 92 TRP A O 1
ATOM 716 N N . LYS A 1 93 ? -5.691 0.524 7.556 1.00 98.38 93 LYS A N 1
ATOM 717 C CA . LYS A 1 93 ? -6.191 1.705 6.821 1.00 98.38 93 LYS A CA 1
ATOM 718 C C . LYS A 1 93 ? -7.648 2.068 7.171 1.00 98.38 93 LYS A C 1
ATOM 720 O O . LYS A 1 93 ? -7.892 3.245 7.448 1.00 98.38 93 LYS A O 1
ATOM 725 N N . PRO A 1 94 ? -8.612 1.122 7.241 1.00 98.50 94 PRO A N 1
ATOM 726 C CA . PRO A 1 94 ? -9.995 1.447 7.597 1.00 98.50 94 PRO A CA 1
ATOM 727 C C . PRO A 1 94 ? -10.137 2.050 8.999 1.00 98.50 94 PRO A C 1
ATOM 729 O O . PRO A 1 94 ? -10.903 2.993 9.187 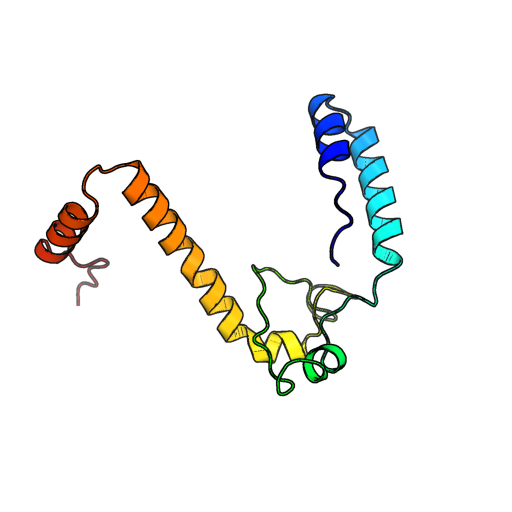1.00 98.50 94 PRO A O 1
ATOM 732 N N . TYR A 1 95 ? -9.379 1.552 9.979 1.00 98.19 95 TYR A N 1
ATOM 733 C CA . TYR A 1 95 ? -9.441 2.047 11.357 1.00 98.19 95 TYR A CA 1
ATOM 734 C C . TYR A 1 95 ? -8.820 3.437 11.498 1.00 98.19 95 TYR A C 1
ATOM 736 O O . TYR A 1 95 ? -9.349 4.272 12.235 1.00 98.19 95 TYR A O 1
ATOM 744 N N . VAL A 1 96 ? -7.739 3.715 10.763 1.00 98.56 96 VAL A N 1
ATOM 745 C CA . VAL A 1 96 ? -7.126 5.051 10.727 1.00 98.56 96 VAL A CA 1
ATOM 746 C C . VAL A 1 96 ? -8.107 6.061 10.128 1.00 98.56 96 VAL A C 1
ATOM 748 O O . VAL A 1 96 ? -8.362 7.093 10.745 1.00 98.56 96 VAL A O 1
ATOM 751 N N . ILE A 1 97 ? -8.743 5.737 8.996 1.00 98.62 97 ILE A N 1
ATOM 752 C CA . ILE A 1 97 ? -9.764 6.596 8.371 1.00 98.62 97 ILE A CA 1
ATOM 753 C C . ILE A 1 97 ? -10.952 6.818 9.319 1.00 98.62 97 ILE A C 1
ATOM 755 O O . ILE A 1 97 ? -11.381 7.954 9.514 1.00 98.62 97 ILE A O 1
ATOM 759 N N . ALA A 1 98 ? -11.458 5.761 9.961 1.00 98.06 98 ALA A N 1
ATOM 760 C CA . ALA A 1 98 ? -12.544 5.879 10.933 1.00 98.06 98 ALA A CA 1
ATOM 761 C C . ALA A 1 98 ? -12.166 6.778 12.123 1.00 98.06 98 ALA A C 1
ATOM 763 O O . ALA A 1 98 ? -12.982 7.583 12.572 1.00 98.06 98 ALA A O 1
ATOM 764 N N . SER A 1 99 ? -10.920 6.691 12.595 1.00 98.19 99 SER A N 1
ATOM 765 C CA . SER A 1 99 ? -10.400 7.554 13.660 1.00 98.19 99 SER A CA 1
ATOM 766 C C . SER A 1 99 ? -10.341 9.017 13.219 1.00 98.19 99 SER A C 1
ATOM 768 O O . SER A 1 99 ? -10.776 9.892 13.964 1.00 98.19 99 SER A O 1
ATOM 770 N N . MET A 1 100 ? -9.882 9.290 11.991 1.00 98.50 100 MET A N 1
ATOM 771 C CA . MET A 1 100 ? -9.877 10.645 11.425 1.00 98.50 100 MET A CA 1
ATOM 772 C C . MET A 1 100 ? -11.295 11.222 11.332 1.00 98.50 100 MET A C 1
ATOM 774 O O . MET A 1 100 ? -11.524 12.362 11.733 1.00 98.50 100 MET A O 1
ATOM 778 N N . ILE A 1 101 ? -12.264 10.429 10.861 1.00 98.31 101 ILE A N 1
ATOM 779 C CA . ILE A 1 101 ? -13.672 10.841 10.784 1.00 98.31 101 ILE A CA 1
ATOM 780 C C . ILE A 1 101 ? -14.235 11.118 12.181 1.00 98.31 101 ILE A C 1
ATOM 782 O O . ILE A 1 101 ? -14.891 12.139 12.369 1.00 98.31 101 ILE A O 1
ATOM 786 N N . LEU A 1 102 ? -13.979 10.245 13.162 1.00 97.69 102 LEU A N 1
ATOM 787 C CA . LEU A 1 102 ? -14.437 10.435 14.539 1.00 97.69 102 LEU A CA 1
ATOM 788 C C . LEU A 1 102 ? -13.898 11.758 15.101 1.00 97.69 102 LEU A C 1
ATOM 790 O O . LEU A 1 102 ? -14.678 12.608 15.516 1.00 97.69 102 LEU A O 1
ATOM 794 N N . LEU A 1 103 ? -12.583 11.970 15.041 1.00 97.69 103 LEU A N 1
ATOM 795 C CA . LEU A 1 103 ? -11.941 13.180 15.562 1.00 97.69 103 LEU A CA 1
ATOM 796 C C . LEU A 1 103 ? -12.400 14.460 14.849 1.00 97.69 103 LEU A C 1
ATOM 798 O O . LEU A 1 103 ? -12.490 15.507 15.479 1.00 97.69 103 LEU A O 1
ATOM 802 N N . GLY A 1 104 ? -12.729 14.385 13.558 1.00 97.69 104 GLY A N 1
ATOM 803 C CA . GLY A 1 104 ? -13.243 15.526 12.796 1.00 97.69 104 GLY A CA 1
ATOM 804 C C . GLY A 1 104 ? -14.738 15.811 12.985 1.00 97.69 104 GLY A C 1
ATOM 805 O O . GLY A 1 104 ? -15.217 16.849 12.533 1.00 97.69 104 GLY A O 1
ATOM 806 N N . ARG A 1 105 ? -15.505 14.898 13.601 1.00 97.06 105 ARG A N 1
ATOM 807 C CA . ARG A 1 105 ? -16.978 14.988 13.694 1.00 97.06 105 ARG A CA 1
ATOM 808 C C . ARG A 1 105 ? -17.521 15.062 15.119 1.00 97.06 105 ARG A C 1
ATOM 810 O O . ARG A 1 105 ? -18.703 15.356 15.278 1.00 97.06 105 ARG A O 1
ATOM 817 N N . THR A 1 106 ? -16.709 14.809 16.143 1.00 96.12 106 THR A N 1
ATOM 818 C CA . THR A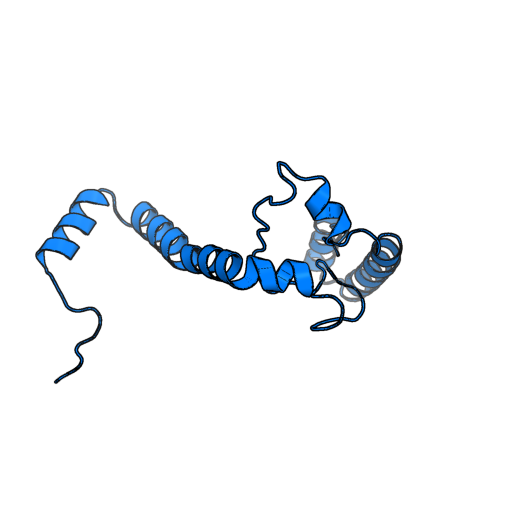 1 106 ? -17.106 14.956 17.552 1.00 96.12 106 THR A CA 1
ATOM 819 C C . THR A 1 106 ? -16.086 15.770 18.336 1.00 96.12 106 THR A C 1
ATOM 821 O O . THR A 1 106 ? -14.882 15.630 18.144 1.00 96.12 106 THR A O 1
ATOM 824 N N . SER A 1 107 ? -16.582 16.598 19.253 1.00 95.94 107 SER A N 1
ATOM 825 C CA . SER A 1 107 ? -15.765 17.347 20.208 1.00 95.94 107 SER A CA 1
ATOM 826 C C . SER A 1 107 ? -15.258 16.489 21.372 1.00 95.94 107 SER A C 1
ATOM 828 O O . SER A 1 107 ? -14.255 16.838 21.985 1.00 95.94 107 SER A O 1
ATOM 830 N N . ASP A 1 108 ? -15.920 15.364 21.670 1.00 97.44 108 ASP A N 1
ATOM 831 C CA . ASP A 1 108 ? -15.526 14.424 22.726 1.00 97.44 108 ASP A CA 1
ATOM 832 C C . ASP A 1 108 ? -15.556 12.974 22.200 1.00 97.44 108 ASP A C 1
ATOM 834 O O . ASP A 1 108 ? -16.545 12.243 22.369 1.00 97.44 108 ASP A O 1
ATOM 838 N N . PRO A 1 109 ? -14.485 12.527 21.519 1.00 97.31 109 PRO A N 1
ATOM 839 C CA . PRO A 1 109 ? -14.376 11.160 21.010 1.00 97.31 109 PRO A CA 1
ATOM 840 C C . PRO A 1 109 ? -14.358 10.109 22.129 1.00 97.31 109 PRO A C 1
ATOM 842 O O . PRO A 1 109 ? -14.832 8.990 21.927 1.00 97.31 109 PRO A O 1
ATOM 845 N N . VAL A 1 110 ? -13.872 10.455 23.327 1.00 97.62 110 VAL A N 1
ATOM 846 C CA . VAL A 1 110 ? -13.795 9.529 24.466 1.00 97.62 110 VAL A CA 1
ATOM 847 C C . VAL A 1 110 ? -15.194 9.189 24.968 1.00 97.62 110 VAL A C 1
ATOM 849 O O . VAL A 1 110 ? -15.500 8.013 25.185 1.00 97.62 110 VAL A O 1
ATOM 852 N N . LYS A 1 111 ? -16.068 10.191 25.120 1.00 98.00 111 LYS A N 1
ATOM 853 C CA . LYS A 1 111 ? -17.471 9.974 25.491 1.00 98.00 111 LYS A CA 1
ATOM 854 C C . LYS A 1 111 ? -18.196 9.118 24.456 1.00 98.00 111 LYS A C 1
ATOM 856 O O . LYS A 1 111 ? -18.875 8.169 24.840 1.00 98.00 111 LYS A O 1
ATOM 861 N N . VAL A 1 112 ? -18.008 9.390 23.162 1.00 97.06 112 VAL A N 1
ATOM 862 C CA . VAL A 1 112 ? -18.619 8.589 22.084 1.00 97.06 112 VAL A CA 1
ATOM 863 C C . VAL A 1 112 ? -18.221 7.114 22.192 1.00 97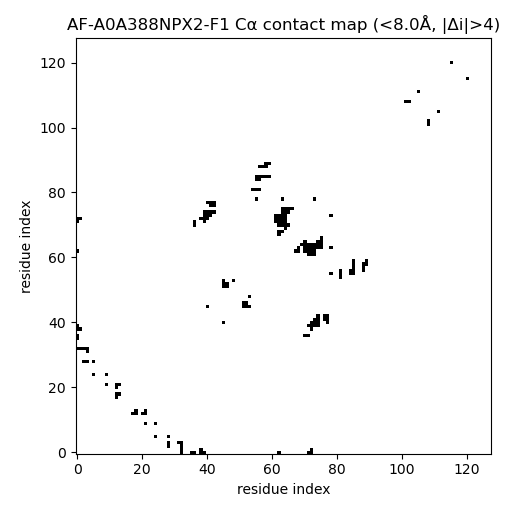.06 112 VAL A C 1
ATOM 865 O O . VAL A 1 112 ? -19.090 6.243 22.182 1.00 97.06 112 VAL A O 1
ATOM 868 N N . LEU A 1 113 ? -16.930 6.817 22.362 1.00 97.19 113 LEU A N 1
ATOM 869 C CA . LEU A 1 113 ? -16.446 5.439 22.496 1.00 97.19 113 LEU A CA 1
ATOM 870 C C . LEU A 1 113 ? -16.988 4.744 23.757 1.00 97.19 113 LEU A C 1
ATOM 872 O O . LEU A 1 113 ? -17.366 3.571 23.696 1.00 97.19 113 LEU A O 1
ATOM 876 N N . LYS A 1 114 ? -17.079 5.459 24.889 1.00 98.00 114 LYS A N 1
ATOM 877 C CA . LYS A 1 114 ? -17.691 4.940 26.126 1.00 98.00 114 LYS A CA 1
ATOM 878 C C . LYS A 1 114 ? -19.161 4.570 25.919 1.00 98.00 114 LYS A C 1
ATOM 880 O O . LYS A 1 114 ? -19.572 3.490 26.342 1.00 98.00 114 LYS A O 1
ATOM 885 N N . GLU A 1 115 ? -19.931 5.414 25.236 1.00 97.12 115 GLU A N 1
ATOM 886 C CA . GLU A 1 115 ? -21.344 5.143 24.945 1.00 97.12 115 GLU A CA 1
ATOM 887 C C . GLU A 1 115 ? -21.527 3.978 23.963 1.00 97.12 115 GLU A C 1
ATOM 889 O O . GLU A 1 115 ? -22.398 3.134 24.172 1.00 97.12 115 GLU A O 1
ATOM 894 N N . ILE A 1 116 ? -20.679 3.857 22.934 1.00 95.62 116 ILE A N 1
ATOM 895 C CA . ILE A 1 116 ? -20.692 2.693 22.027 1.00 95.62 116 ILE A CA 1
ATOM 896 C C . ILE A 1 116 ? -20.444 1.401 22.814 1.00 95.62 116 ILE A C 1
ATOM 898 O O . ILE A 1 116 ? -21.196 0.436 22.666 1.00 95.62 116 ILE A O 1
ATOM 902 N N . LYS A 1 117 ? -19.435 1.394 23.697 1.00 96.44 117 LYS A N 1
ATOM 903 C CA . LYS A 1 117 ? -19.135 0.244 24.560 1.00 96.44 117 LYS A CA 1
ATOM 904 C C . LYS A 1 117 ? -20.307 -0.091 25.486 1.00 96.44 117 LYS A C 1
ATOM 906 O O . LYS A 1 117 ? -20.655 -1.260 25.604 1.00 96.44 117 LYS A O 1
ATOM 911 N N . LYS A 1 118 ? -20.928 0.917 26.111 1.00 97.75 118 LYS A N 1
ATOM 912 C CA . LYS A 1 118 ? -22.086 0.747 27.006 1.00 97.75 118 LYS A CA 1
ATOM 913 C C . LYS A 1 118 ? -23.299 0.162 26.280 1.00 97.75 118 LYS A C 1
ATOM 915 O O . LYS A 1 118 ? -23.985 -0.683 26.843 1.00 97.75 118 LYS A O 1
ATOM 920 N N . ARG A 1 119 ? -23.556 0.592 25.040 1.00 96.12 119 ARG A N 1
ATOM 921 C CA . ARG A 1 119 ? -24.659 0.077 24.212 1.00 96.12 119 ARG A CA 1
ATOM 922 C C . ARG A 1 119 ? -24.500 -1.402 23.861 1.00 96.12 119 ARG A C 1
ATOM 924 O O . ARG A 1 119 ? -25.512 -2.064 23.669 1.00 96.12 119 ARG A O 1
ATOM 931 N N . GLY A 1 120 ? -23.267 -1.904 23.743 1.00 93.44 120 GLY A N 1
ATOM 932 C CA . GLY A 1 120 ? -22.983 -3.338 23.593 1.00 93.44 120 GLY A CA 1
ATOM 933 C C . GLY A 1 120 ? -23.646 -4.013 22.385 1.00 93.44 120 GLY A C 1
ATOM 934 O O . GLY A 1 120 ? -23.893 -5.215 22.419 1.00 93.44 120 GLY A O 1
ATOM 935 N N . LEU A 1 121 ? -23.973 -3.256 21.332 1.00 93.44 121 LEU A N 1
ATOM 936 C CA . LEU A 1 121 ? -24.697 -3.782 20.175 1.00 93.44 121 LEU A CA 1
ATOM 937 C C . LEU A 1 121 ? -23.807 -4.722 19.355 1.00 93.44 121 LEU A C 1
ATOM 939 O O . LEU A 1 121 ? 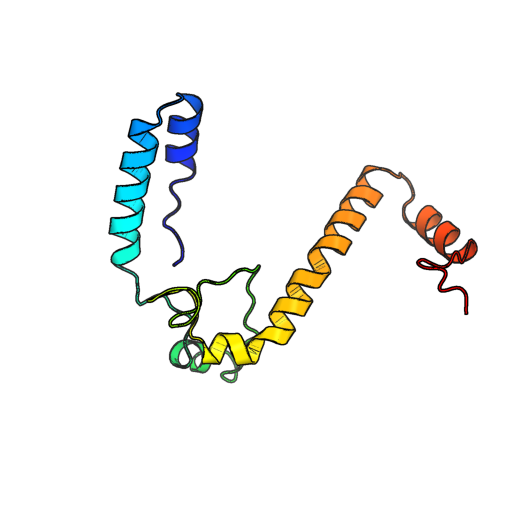-22.676 -4.378 19.006 1.00 93.44 121 LEU A O 1
ATOM 943 N N . ALA A 1 122 ? -24.334 -5.897 19.013 1.00 92.06 122 ALA A N 1
ATOM 944 C CA . ALA A 1 122 ? -23.642 -6.845 18.152 1.00 92.06 122 ALA A CA 1
ATOM 945 C C . ALA A 1 122 ? -23.454 -6.258 16.742 1.00 92.06 122 ALA A C 1
ATOM 947 O O . ALA A 1 122 ? -24.407 -5.782 16.128 1.00 92.06 122 ALA A O 1
ATOM 948 N N . ARG A 1 123 ? -22.226 -6.329 16.208 1.00 89.31 123 ARG A N 1
ATOM 949 C CA . ARG A 1 123 ? -21.899 -5.865 14.844 1.00 89.31 123 ARG A CA 1
ATOM 950 C C . ARG A 1 123 ? -22.625 -6.675 13.764 1.00 89.31 123 ARG A C 1
ATOM 952 O O . ARG A 1 123 ? -22.985 -6.132 12.728 1.00 89.31 123 ARG A O 1
ATOM 959 N N . SER A 1 124 ? -22.812 -7.968 14.008 1.00 87.56 124 SER A N 1
ATOM 960 C CA . SER A 1 124 ? -23.538 -8.899 13.147 1.00 87.56 124 SER A CA 1
ATOM 961 C C . SER A 1 124 ? -24.364 -9.827 14.032 1.00 87.56 124 SER A C 1
ATOM 963 O O . SER A 1 124 ? -23.798 -10.545 14.858 1.00 87.56 124 SER A O 1
ATOM 965 N N . SER A 1 125 ? -25.687 -9.822 13.873 1.00 65.75 125 SER A N 1
ATOM 966 C CA . SER A 1 125 ? -26.556 -10.846 14.450 1.00 65.75 125 SER A CA 1
ATOM 967 C C . SER A 1 125 ? -26.534 -12.058 13.526 1.00 65.75 125 SER A C 1
ATOM 969 O O . SER A 1 125 ? -27.308 -12.135 12.574 1.00 65.75 125 SER A O 1
ATOM 971 N N . PHE A 1 126 ? -25.647 -13.012 13.779 1.00 60.94 126 PHE A N 1
ATOM 972 C CA . PHE A 1 126 ? -25.960 -14.364 13.345 1.00 60.94 126 PHE A CA 1
ATOM 973 C C . PHE A 1 126 ? -27.075 -14.835 14.275 1.00 60.94 126 PHE A C 1
ATOM 975 O O . PHE A 1 126 ? -26.831 -15.099 15.454 1.00 60.94 126 PHE A O 1
ATOM 982 N N . ALA A 1 127 ? -28.315 -14.824 13.776 1.00 55.66 127 ALA A N 1
ATOM 983 C CA . ALA A 1 127 ? -29.335 -15.684 14.350 1.00 55.66 127 ALA A CA 1
ATOM 984 C C . ALA A 1 127 ? -28.715 -17.086 14.390 1.00 55.66 127 ALA A C 1
ATOM 986 O O . ALA A 1 127 ? -28.206 -17.559 13.371 1.00 55.66 127 ALA A O 1
ATOM 987 N N . LYS A 1 128 ? -28.621 -17.648 15.595 1.00 48.47 128 LYS A N 1
ATOM 988 C CA . LYS A 1 128 ? -28.280 -19.057 15.761 1.00 48.47 128 LYS A CA 1
ATOM 989 C C . LYS A 1 128 ? -29.306 -19.913 15.036 1.00 48.47 128 LYS A C 1
ATOM 991 O O . LYS A 1 128 ? -30.496 -19.524 15.081 1.00 48.47 128 LYS A O 1
#

Foldseek 3Di:
DPFPDCPVVLVVCVVVVNPVSNVVVVVVRVVVVVVPLVQAAEQVVLCVDDVSHDQDEDLDDFFECPPNDPGTRYHPVVCVVNVVVRVVVNVCVVVVVVVVVLVVPDPCSPVVVVVVVVVVDDPDDPPD

Nearest PDB structures (foldseek):
  3q98-assembly1_A  TM=9.551E-01  e=1.898E-11  Escherichia coli
  2yfk-assembly1_A-3  TM=9.431E-01  e=1.255E-11  Enterococcus faecalis
  2yfk-assembly2_B  TM=9.513E-01  e=2.871E-11  Enterococcus faecalis

Sequence (128 aa):
MGAVRSDGRRTELLRKDDHAGIKSLEQECLANNARFKNWECNAGNMRLTKGGEALYMHCLPADISGVSCKEGEVAADVFEKYRVPTYLEAGWKPYVIASMILLGRTSDPVKVLKEIKKRGLARSSFAK

Secondary structure (DSSP, 8-state):
------HHHHHHHHHTT-HHHHHHHHHHHHHHHGGGTT--B-HHHHHTSGGG-------S---EETTTBSS-SEEHHHHHHHHHHHHHHHHTHHHHHHHHHHHHH-S-HHHHHHHHHHH---SS----

Solvent-accessible surface area (backbone atoms only — not comparable to full-atom values): 7617 Å² total; per-residue (Å²): 86,84,70,69,80,52,62,70,65,49,50,56,29,57,76,66,69,35,64,68,58,44,54,53,50,50,52,54,41,51,60,56,44,64,76,52,65,84,57,42,49,33,70,72,59,36,53,76,35,75,90,40,64,58,85,66,79,58,84,64,89,75,45,26,28,77,74,77,34,84,76,25,33,28,33,53,69,52,47,61,76,33,44,67,57,26,51,56,58,50,64,44,53,64,57,53,53,50,48,52,52,44,62,75,72,42,96,54,54,66,59,52,53,52,51,54,60,72,66,64,72,72,93,69,82,74,79,126